Protein AF-A0A0F5PGF2-F1 (afdb_monomer)

Foldseek 3Di:
DVVCVVVVVCVVPVVVPVVLVQLQVQLLVQLLVLLLVLLVVPDDPVQSVVCSVVCSVVSSVLSSVLSNLCVPPVSVVCSVVSSNVSSNVVCVVRRDDDDDD

pLDDT: mean 86.25, std 13.23, range [54.12, 96.94]

Solvent-accessible surface area (backbone atoms only — not comparable to full-atom values): 5553 Å² total; per-residue (Å²): 118,78,83,53,49,65,55,56,46,47,73,73,61,64,64,50,67,67,48,52,50,48,23,53,56,49,1,40,51,48,13,45,54,50,45,52,60,49,36,68,74,74,50,55,75,66,60,29,52,54,35,59,68,76,37,50,68,62,30,27,50,52,16,23,55,29,41,51,31,51,76,36,85,73,46,34,77,50,21,65,60,51,39,54,52,52,48,46,53,49,45,73,74,60,53,74,78,77,76,88,129

Radius of gyration: 18.29 Å; Cα contacts (8 Å, |Δi|>4): 87; chains: 1; bounding box: 43×32×59 Å

Secondary structure (DSSP, 8-state):
-TTTHHHHHHHHHSSHHHHHHHHHHHHHHHHHHHHHHHHHHHS-HHHHHHHHHHTHHHHHHHHHHHHHHHTSTTGGGTHHHHHHHHHHHHHHHHPPPPPP-

Sequence (101 aa):
NLVALPFYVLLLVTGIGPLILFVLVNGAAFGRDLGEMVAARHGDRASRRAWLAGSRGGRMLIGSMVTALFLVPFANLIAPVLGVAMTTHFYMRTRPALPPG

Mean predicted aligned error: 7.85 Å

Structure (mmCIF, N/CA/C/O backbone):
data_AF-A0A0F5PGF2-F1
#
_entry.id   AF-A0A0F5PGF2-F1
#
loop_
_atom_site.group_PDB
_atom_site.id
_atom_site.type_symbol
_atom_site.label_atom_id
_atom_site.label_alt_id
_atom_site.label_comp_id
_atom_site.label_asym_id
_atom_site.label_entity_id
_atom_site.label_seq_id
_atom_site.pdbx_PDB_ins_code
_atom_site.Cartn_x
_atom_site.Cartn_y
_atom_site.Cartn_z
_atom_site.occupancy
_atom_site.B_iso_or_equiv
_atom_site.auth_seq_id
_atom_site.auth_comp_id
_atom_site.auth_asym_id
_atom_site.auth_atom_id
_atom_site.pdbx_PDB_model_num
ATOM 1 N N . ASN A 1 1 ? -22.463 -18.051 31.753 1.00 58.41 1 ASN A N 1
ATOM 2 C CA . ASN A 1 1 ? -21.731 -17.398 30.636 1.00 58.41 1 ASN A CA 1
ATOM 3 C C . ASN A 1 1 ? -21.596 -15.873 30.719 1.00 58.41 1 ASN A C 1
ATOM 5 O O . ASN A 1 1 ? -21.054 -15.291 29.791 1.00 58.41 1 ASN A O 1
ATOM 9 N N . LEU A 1 2 ? -21.961 -15.211 31.827 1.00 61.47 2 LEU A N 1
ATOM 10 C CA . LEU A 1 2 ? -21.751 -13.758 31.995 1.00 61.47 2 LEU A CA 1
ATOM 11 C C . LEU A 1 2 ? -20.269 -13.347 32.099 1.00 61.47 2 LEU A C 1
ATOM 13 O O . LEU A 1 2 ? -19.918 -12.227 31.756 1.00 61.47 2 LEU A O 1
ATOM 17 N N . VAL A 1 3 ? -19.387 -14.273 32.481 1.00 68.31 3 VAL A N 1
ATOM 18 C CA . VAL A 1 3 ? -17.934 -14.041 32.578 1.00 68.31 3 VAL A CA 1
ATOM 19 C C . VAL A 1 3 ? -17.246 -13.958 31.200 1.00 68.31 3 VAL A C 1
ATOM 21 O O . VAL A 1 3 ? -16.180 -13.367 31.087 1.00 68.31 3 VAL A O 1
ATOM 24 N N . ALA A 1 4 ? -17.855 -14.490 30.130 1.00 68.94 4 ALA A N 1
ATOM 25 C CA . ALA A 1 4 ? -17.294 -14.452 28.770 1.00 68.94 4 ALA A CA 1
ATOM 26 C C . ALA A 1 4 ? -17.678 -13.183 27.979 1.00 68.94 4 ALA A C 1
ATOM 28 O O . ALA A 1 4 ? -17.043 -12.848 26.982 1.00 68.94 4 ALA A O 1
ATOM 29 N N . LEU A 1 5 ? -18.702 -12.456 28.429 1.00 72.56 5 LEU A N 1
ATOM 30 C CA . LEU A 1 5 ? -19.198 -11.223 27.808 1.00 72.56 5 LEU A CA 1
ATOM 31 C C . LEU A 1 5 ? -18.138 -10.103 27.726 1.00 72.56 5 LEU A C 1
ATOM 33 O O . LEU A 1 5 ? -18.002 -9.513 26.654 1.00 72.56 5 LEU A O 1
ATOM 37 N N . PRO A 1 6 ? -17.323 -9.854 28.772 1.00 62.59 6 PRO A N 1
ATOM 38 C CA . PRO A 1 6 ? -16.209 -8.910 28.700 1.00 62.59 6 PRO A CA 1
ATOM 39 C C . PRO A 1 6 ? -15.172 -9.270 27.627 1.00 62.59 6 PRO A C 1
ATOM 41 O O . PRO A 1 6 ? -14.655 -8.371 26.977 1.00 62.59 6 PRO A O 1
ATOM 44 N N . PHE A 1 7 ? -14.907 -10.559 27.371 1.00 67.94 7 PHE A N 1
ATOM 45 C CA . PHE A 1 7 ? -13.989 -11.002 26.312 1.00 67.94 7 PHE A CA 1
ATOM 46 C C . PHE A 1 7 ? -14.588 -10.831 24.915 1.00 67.94 7 PHE A C 1
ATOM 48 O O . PHE A 1 7 ? -13.896 -10.369 24.017 1.00 67.94 7 PHE A O 1
ATOM 55 N N . TYR A 1 8 ? -15.875 -11.125 24.722 1.00 61.81 8 TYR A N 1
ATOM 56 C CA . TYR A 1 8 ? -16.542 -10.889 23.438 1.00 61.81 8 TYR A CA 1
ATOM 57 C C . TYR A 1 8 ? -16.655 -9.399 23.095 1.00 61.81 8 TYR A C 1
ATOM 59 O O . TYR A 1 8 ? -16.479 -9.027 21.938 1.00 61.81 8 TYR A O 1
ATOM 67 N N . VAL A 1 9 ? -16.859 -8.535 24.092 1.00 64.31 9 VAL A N 1
ATOM 68 C CA . VAL A 1 9 ? -16.804 -7.077 23.914 1.00 64.31 9 VAL A CA 1
ATOM 69 C C . VAL A 1 9 ? -15.363 -6.612 23.685 1.00 64.31 9 VAL A C 1
ATOM 71 O O . VAL A 1 9 ? -15.147 -5.792 22.810 1.00 64.31 9 VAL A O 1
ATOM 74 N N . LEU A 1 10 ? -14.350 -7.184 24.344 1.00 57.75 10 LEU A N 1
ATOM 75 C CA . LEU A 1 10 ? -12.934 -6.898 24.062 1.00 57.75 10 LEU A CA 1
ATOM 76 C C . LEU A 1 10 ? -12.515 -7.354 22.643 1.00 57.75 10 LEU A C 1
ATOM 78 O O . LEU A 1 10 ? -11.743 -6.667 21.980 1.00 57.75 10 LEU A O 1
ATOM 82 N N . LEU A 1 11 ? -13.079 -8.445 22.115 1.00 54.38 11 LEU A N 1
ATOM 83 C CA . LEU A 1 11 ? -12.925 -8.868 20.714 1.00 54.38 11 LEU A CA 1
ATOM 84 C C . LEU A 1 11 ? -13.673 -7.961 19.715 1.00 54.38 11 LEU A C 1
ATOM 86 O O . LEU A 1 11 ? -13.243 -7.842 18.571 1.00 54.38 11 LEU A O 1
ATOM 90 N N . LEU A 1 12 ? -14.759 -7.305 20.133 1.00 56.22 12 LEU A N 1
ATOM 91 C CA . LEU A 1 12 ? -15.526 -6.359 19.310 1.00 56.22 12 LEU A CA 1
ATOM 92 C C . LEU A 1 12 ? -14.982 -4.910 19.401 1.00 56.22 12 LEU A C 1
ATOM 94 O O . LEU A 1 12 ? -15.150 -4.131 18.468 1.00 56.22 12 LEU A O 1
ATOM 98 N N . VAL A 1 13 ? -14.317 -4.553 20.512 1.00 54.12 13 VAL A N 1
ATOM 99 C CA . VAL A 1 13 ? -13.977 -3.173 20.934 1.00 54.12 13 VAL A CA 1
ATOM 100 C C . VAL A 1 13 ? -12.470 -2.928 21.122 1.00 54.12 13 VAL A C 1
ATOM 102 O O . VAL A 1 13 ? -12.067 -1.780 21.263 1.00 54.12 13 VAL A O 1
ATOM 105 N N . THR A 1 14 ? -11.579 -3.926 21.027 1.00 57.41 14 THR A N 1
ATOM 106 C CA . THR A 1 14 ? -10.119 -3.639 21.047 1.00 57.41 14 THR A CA 1
ATOM 107 C C . THR A 1 14 ? -9.660 -2.726 19.908 1.00 57.41 14 THR A C 1
ATOM 109 O O . THR A 1 14 ? -8.539 -2.231 19.961 1.00 57.41 14 THR A O 1
ATOM 112 N N . GLY A 1 15 ? -10.489 -2.489 18.880 1.00 59.31 15 GLY A N 1
ATOM 113 C CA . GLY A 1 15 ? -10.258 -1.517 17.804 1.00 59.31 15 GLY A CA 1
ATOM 114 C C . GLY A 1 15 ? -9.166 -1.933 16.817 1.00 59.31 15 GLY A C 1
ATOM 115 O O . GLY A 1 15 ? -9.245 -1.618 15.641 1.00 59.31 15 GLY A O 1
ATOM 116 N N . ILE A 1 16 ? -8.188 -2.719 17.255 1.00 65.00 16 ILE A N 1
ATOM 117 C CA . ILE A 1 16 ? -6.991 -3.069 16.497 1.00 65.00 16 ILE A CA 1
ATOM 118 C C . ILE A 1 16 ? -7.250 -4.214 15.509 1.00 65.00 16 ILE A C 1
ATOM 120 O O . ILE A 1 16 ? -6.723 -4.176 14.406 1.00 65.00 16 ILE A O 1
ATOM 124 N N . GLY A 1 17 ? -8.078 -5.210 15.846 1.00 74.94 17 GLY A N 1
ATOM 125 C CA . GLY A 1 17 ? -8.347 -6.360 14.964 1.00 74.94 17 GLY A CA 1
ATOM 126 C C . GLY A 1 17 ? -8.915 -5.960 13.592 1.00 74.94 17 GLY A C 1
ATOM 127 O O . GLY A 1 17 ? -8.316 -6.296 12.566 1.00 74.94 17 GLY A O 1
ATOM 128 N N . PRO A 1 18 ? -10.015 -5.183 13.549 1.00 81.56 18 PRO A N 1
ATOM 129 C CA . PRO A 1 18 ? -10.547 -4.641 12.303 1.00 81.56 18 PRO A CA 1
ATOM 130 C C . PRO A 1 18 ? -9.556 -3.727 11.573 1.00 81.56 18 PRO A C 1
ATOM 132 O O . PRO A 1 18 ? -9.489 -3.780 10.349 1.00 81.56 18 PRO A O 1
ATOM 135 N N . LEU A 1 19 ? -8.753 -2.934 12.295 1.00 83.56 19 LEU A N 1
ATOM 136 C CA . LEU A 1 19 ? -7.746 -2.053 11.690 1.00 83.56 19 LEU A CA 1
ATOM 137 C C . LEU A 1 19 ? -6.587 -2.836 11.062 1.00 83.56 19 LEU A C 1
ATOM 139 O O . LEU A 1 19 ? -6.176 -2.515 9.952 1.00 83.56 19 LEU A O 1
ATOM 143 N N . ILE A 1 20 ? -6.089 -3.889 11.716 1.00 85.69 20 ILE A N 1
ATOM 144 C CA . ILE A 1 20 ? -5.066 -4.782 11.156 1.00 85.69 20 ILE A CA 1
ATOM 145 C C . ILE A 1 20 ? -5.611 -5.453 9.900 1.00 85.69 20 ILE A C 1
ATOM 147 O O . ILE A 1 20 ? -4.943 -5.450 8.868 1.00 85.69 20 ILE A O 1
ATOM 151 N N . LEU A 1 21 ? -6.828 -5.999 9.960 1.00 86.88 21 LEU A N 1
ATOM 152 C CA . LEU A 1 21 ? -7.443 -6.639 8.802 1.00 86.88 21 LEU A CA 1
ATOM 153 C C . LEU A 1 21 ? -7.651 -5.636 7.661 1.00 86.88 21 LEU A C 1
ATOM 155 O O . LEU A 1 21 ? -7.311 -5.935 6.518 1.00 86.88 21 LEU A O 1
ATOM 159 N N . PHE A 1 22 ? -8.133 -4.431 7.974 1.00 89.19 22 PHE A N 1
ATOM 160 C CA . PHE A 1 22 ? -8.266 -3.339 7.016 1.00 89.19 22 PHE A CA 1
ATOM 161 C C . PHE A 1 22 ? -6.921 -3.019 6.359 1.00 89.19 22 PHE A C 1
ATOM 163 O O . PHE A 1 22 ? -6.848 -2.981 5.132 1.00 89.19 22 PHE A O 1
ATOM 170 N N . VAL A 1 23 ? -5.854 -2.853 7.144 1.00 92.31 23 VAL A N 1
ATOM 171 C CA . VAL A 1 23 ? -4.513 -2.540 6.637 1.00 92.31 23 VAL A CA 1
ATOM 172 C C . VAL A 1 23 ? -3.957 -3.669 5.776 1.00 92.31 23 VAL A C 1
ATOM 174 O O . VAL A 1 23 ? -3.430 -3.399 4.704 1.00 92.31 23 VAL A O 1
ATOM 177 N N . LEU A 1 24 ? -4.095 -4.927 6.192 1.00 91.31 24 LEU A N 1
ATOM 178 C CA . LEU A 1 24 ? -3.568 -6.068 5.441 1.00 91.31 24 LEU A CA 1
ATOM 179 C C . LEU A 1 24 ? -4.304 -6.277 4.115 1.00 91.31 24 LEU A C 1
ATOM 181 O O . LEU A 1 24 ? -3.665 -6.480 3.083 1.00 91.31 24 LEU A O 1
ATOM 185 N N . VAL A 1 25 ? -5.638 -6.218 4.132 1.00 93.38 25 VAL A N 1
ATOM 186 C CA . VAL A 1 25 ? -6.463 -6.437 2.937 1.00 93.38 25 VAL A CA 1
ATOM 187 C C . VAL A 1 25 ? -6.288 -5.285 1.953 1.00 93.38 25 VAL A C 1
ATOM 189 O O . VAL A 1 25 ? -5.949 -5.516 0.789 1.00 93.38 25 VAL A O 1
ATOM 192 N N . ASN A 1 26 ? -6.461 -4.043 2.414 1.00 93.00 26 ASN A N 1
ATOM 193 C CA . ASN A 1 26 ? -6.331 -2.877 1.543 1.00 93.00 26 ASN A CA 1
ATOM 194 C C . ASN A 1 26 ? -4.874 -2.644 1.141 1.00 93.00 26 ASN A C 1
ATOM 196 O O . ASN A 1 26 ? -4.623 -2.286 -0.002 1.00 93.00 26 ASN A O 1
ATOM 200 N N . GLY A 1 27 ? -3.910 -2.930 2.014 1.00 95.50 27 GLY A N 1
ATOM 201 C CA . GLY A 1 27 ? -2.489 -2.833 1.701 1.00 95.50 27 GLY A CA 1
ATOM 202 C C . GLY A 1 27 ? -2.052 -3.809 0.616 1.00 95.50 27 GLY A C 1
ATOM 203 O O . GLY A 1 27 ? -1.354 -3.426 -0.323 1.00 95.50 27 GLY A O 1
ATOM 204 N N . ALA A 1 28 ? -2.519 -5.059 0.674 1.00 95.00 28 ALA A N 1
ATOM 205 C CA . ALA A 1 28 ? -2.251 -6.036 -0.376 1.00 95.00 28 ALA A CA 1
ATOM 206 C C . ALA A 1 28 ? -2.850 -5.618 -1.732 1.00 95.00 28 ALA A C 1
ATOM 208 O O . ALA A 1 28 ? -2.177 -5.742 -2.759 1.00 95.00 28 ALA A O 1
ATOM 209 N N . ALA A 1 29 ? -4.086 -5.107 -1.741 1.00 95.62 29 ALA A N 1
ATOM 210 C CA . ALA A 1 29 ? -4.740 -4.612 -2.954 1.00 95.62 29 ALA A CA 1
ATOM 211 C C . ALA A 1 29 ? -4.040 -3.360 -3.507 1.00 95.62 29 ALA A C 1
ATOM 213 O O . ALA A 1 29 ? -3.632 -3.326 -4.666 1.00 95.62 29 ALA A O 1
ATOM 214 N N . PHE A 1 30 ? -3.794 -2.369 -2.655 1.00 95.19 30 PHE A N 1
ATOM 215 C CA . PHE A 1 30 ? -3.195 -1.098 -3.039 1.00 95.19 30 PHE A CA 1
ATOM 216 C C . PHE A 1 30 ? -1.746 -1.254 -3.520 1.00 95.19 30 PHE A C 1
ATOM 218 O O . PHE A 1 30 ? -1.358 -0.708 -4.553 1.00 95.19 30 PHE A O 1
ATOM 225 N N . GLY A 1 31 ? -0.942 -2.071 -2.830 1.00 94.12 31 GLY A N 1
ATOM 226 C CA . GLY A 1 31 ? 0.420 -2.402 -3.254 1.00 94.12 31 GLY A CA 1
ATOM 227 C C . GLY A 1 31 ? 0.466 -3.168 -4.581 1.00 94.12 31 GLY A C 1
ATOM 228 O O . GLY A 1 31 ? 1.403 -3.017 -5.379 1.00 94.12 31 GLY A O 1
ATOM 229 N N . ARG A 1 32 ? -0.567 -3.973 -4.863 1.00 95.56 32 ARG A N 1
ATOM 230 C CA . ARG A 1 32 ? -0.746 -4.579 -6.181 1.00 95.56 32 ARG A CA 1
ATOM 231 C C . ARG A 1 32 ? -1.005 -3.488 -7.221 1.00 95.56 32 ARG A C 1
ATOM 233 O O . ARG A 1 32 ? -0.222 -3.400 -8.163 1.00 95.56 32 ARG A O 1
ATOM 240 N N . ASP A 1 33 ? -2.007 -2.640 -7.042 1.00 95.81 33 ASP A N 1
ATOM 241 C CA . ASP A 1 33 ? -2.380 -1.631 -8.041 1.00 95.81 33 ASP A CA 1
ATOM 242 C C . ASP A 1 33 ? -1.233 -0.662 -8.352 1.00 95.81 33 ASP A C 1
ATOM 244 O O . ASP A 1 33 ? -0.881 -0.475 -9.519 1.00 95.81 33 ASP A O 1
ATOM 248 N N . LEU A 1 34 ? -0.551 -0.149 -7.323 1.00 95.31 34 LEU A N 1
ATOM 249 C CA . LEU A 1 34 ? 0.633 0.697 -7.497 1.00 95.31 34 LEU A CA 1
ATOM 250 C C . LEU A 1 34 ? 1.746 -0.018 -8.265 1.00 95.31 34 LEU A C 1
ATOM 252 O O . LEU A 1 34 ? 2.335 0.547 -9.187 1.00 95.31 34 LEU A O 1
ATOM 256 N N . GLY A 1 35 ? 2.034 -1.271 -7.909 1.00 94.81 35 GLY A N 1
ATOM 257 C CA . GLY A 1 35 ? 3.057 -2.044 -8.605 1.00 94.81 35 GLY A CA 1
ATOM 258 C C . GLY A 1 35 ? 2.703 -2.310 -10.069 1.00 94.81 35 GLY A C 1
ATOM 259 O O . GLY A 1 35 ? 3.586 -2.236 -10.918 1.00 94.81 35 GLY A O 1
ATOM 260 N N . GLU A 1 36 ? 1.429 -2.561 -10.392 1.00 95.25 36 GLU A N 1
ATOM 261 C CA . GLU A 1 36 ? 0.987 -2.698 -11.787 1.00 95.25 36 GLU A CA 1
ATOM 262 C C . GLU A 1 36 ? 1.175 -1.385 -12.554 1.00 95.25 36 GLU A C 1
ATOM 264 O O . GLU A 1 36 ? 1.709 -1.401 -13.663 1.00 95.25 36 GLU A O 1
ATOM 269 N N . MET A 1 37 ? 0.779 -0.254 -11.958 1.00 94.69 37 MET A N 1
ATOM 270 C CA . MET A 1 37 ? 0.907 1.073 -12.566 1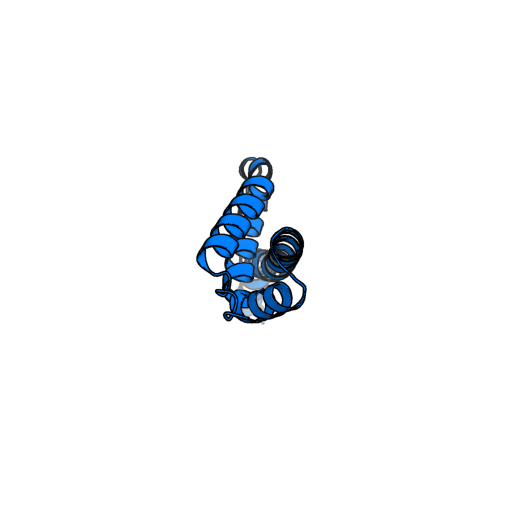.00 94.69 37 MET A CA 1
ATOM 271 C C . MET A 1 37 ? 2.369 1.448 -12.826 1.00 94.69 37 MET A C 1
ATOM 273 O O . MET A 1 37 ? 2.695 1.937 -13.908 1.00 94.69 37 MET A O 1
ATOM 277 N N . VAL A 1 38 ? 3.256 1.210 -11.855 1.00 94.75 38 VAL A N 1
ATOM 278 C CA . VAL A 1 38 ? 4.689 1.513 -11.977 1.00 94.75 38 VAL A CA 1
ATOM 279 C C . VAL A 1 38 ? 5.349 0.585 -12.992 1.00 94.75 38 VAL A C 1
ATOM 281 O O . VAL A 1 38 ? 6.029 1.067 -13.899 1.00 94.75 38 VAL A O 1
ATOM 284 N N . ALA A 1 39 ? 5.125 -0.728 -12.899 1.00 92.69 39 ALA A N 1
ATOM 285 C CA . ALA A 1 39 ? 5.745 -1.688 -13.809 1.00 92.69 39 ALA A CA 1
ATOM 286 C C . ALA A 1 39 ? 5.267 -1.510 -15.258 1.00 92.69 39 ALA A C 1
ATOM 288 O O . ALA A 1 39 ? 6.045 -1.707 -16.187 1.00 92.69 39 ALA A O 1
ATOM 289 N N . ALA A 1 40 ? 4.015 -1.082 -15.467 1.00 92.94 40 ALA A N 1
ATOM 290 C CA . ALA A 1 40 ? 3.492 -0.765 -16.795 1.00 92.94 40 ALA A CA 1
ATOM 291 C C . ALA A 1 40 ? 4.230 0.393 -17.488 1.00 92.94 40 ALA A C 1
ATOM 293 O O . ALA A 1 40 ? 4.202 0.469 -18.712 1.00 92.94 40 ALA A O 1
ATOM 294 N N . ARG A 1 41 ? 4.878 1.286 -16.729 1.00 91.12 41 ARG A N 1
ATOM 295 C CA . ARG A 1 41 ? 5.571 2.469 -17.264 1.00 91.12 41 ARG A CA 1
ATOM 296 C C . ARG A 1 41 ? 7.062 2.256 -17.547 1.00 91.12 41 ARG A C 1
ATOM 298 O O . ARG A 1 41 ? 7.660 3.117 -18.179 1.00 91.12 41 ARG A O 1
ATOM 305 N N . HIS A 1 42 ? 7.670 1.161 -17.084 1.00 87.12 42 HIS A N 1
ATOM 306 C CA . HIS A 1 42 ? 9.136 1.041 -17.019 1.00 87.12 42 HIS A CA 1
ATOM 307 C C . HIS A 1 42 ? 9.728 -0.242 -17.627 1.00 87.12 42 HIS A C 1
ATOM 309 O O . HIS A 1 42 ? 10.924 -0.486 -17.454 1.00 87.12 42 HIS A O 1
ATOM 315 N N . GLY A 1 43 ? 8.941 -1.092 -18.286 1.00 77.44 43 GLY A N 1
ATOM 316 C CA . GLY A 1 43 ? 9.456 -2.348 -18.827 1.00 77.44 43 GLY A CA 1
ATOM 317 C C . GLY A 1 43 ? 8.554 -2.986 -19.872 1.00 77.44 43 GLY A C 1
ATOM 318 O O . GLY A 1 43 ? 7.382 -2.637 -20.016 1.00 77.44 43 GLY A O 1
ATOM 319 N N . ASP A 1 44 ? 9.122 -3.943 -20.597 1.00 86.38 44 ASP A N 1
ATOM 320 C CA . ASP A 1 44 ? 8.389 -4.786 -21.528 1.00 86.38 44 ASP A CA 1
ATOM 321 C C . ASP A 1 44 ? 7.493 -5.791 -20.773 1.00 86.38 44 ASP A C 1
ATOM 323 O O . ASP A 1 44 ? 7.550 -5.940 -19.545 1.00 86.38 44 ASP A O 1
ATOM 327 N N . ARG A 1 45 ? 6.634 -6.507 -21.507 1.00 87.75 45 ARG A N 1
ATOM 328 C CA . ARG A 1 45 ? 5.674 -7.443 -20.897 1.00 87.75 45 ARG A CA 1
ATOM 329 C C . ARG A 1 45 ? 6.366 -8.553 -20.096 1.00 87.75 45 ARG A C 1
ATOM 331 O O . ARG A 1 45 ? 5.820 -8.954 -19.065 1.00 87.75 45 ARG A O 1
ATOM 338 N N . ALA A 1 46 ? 7.532 -9.036 -20.538 1.00 89.06 46 ALA A N 1
ATOM 339 C CA . ALA A 1 46 ? 8.251 -10.109 -19.858 1.00 89.06 46 ALA A CA 1
ATOM 340 C C . ALA A 1 46 ? 8.872 -9.614 -18.545 1.00 89.06 46 ALA A C 1
ATOM 342 O O . ALA A 1 46 ? 8.607 -10.199 -17.490 1.00 89.06 46 ALA A O 1
ATOM 343 N N . SER A 1 47 ? 9.600 -8.491 -18.578 1.00 88.56 47 SER A N 1
ATOM 344 C CA . SER A 1 47 ? 10.227 -7.908 -17.380 1.00 88.56 47 SER A CA 1
ATOM 345 C C . SER A 1 47 ? 9.192 -7.463 -16.352 1.00 88.56 47 SER A C 1
ATOM 347 O O . SER A 1 47 ? 9.367 -7.697 -15.154 1.00 88.56 47 SER A O 1
ATOM 349 N N . ARG A 1 48 ? 8.060 -6.906 -16.810 1.00 91.75 48 ARG A N 1
ATOM 350 C CA . ARG A 1 48 ? 6.912 -6.609 -15.945 1.00 91.75 48 ARG A CA 1
ATOM 351 C C . ARG A 1 48 ? 6.432 -7.873 -15.241 1.00 91.75 48 ARG A C 1
ATOM 353 O O . ARG A 1 48 ? 6.358 -7.892 -14.018 1.00 91.75 48 ARG A O 1
ATOM 360 N N . ARG A 1 49 ? 6.115 -8.941 -15.979 1.00 91.56 49 ARG A N 1
ATOM 361 C CA . ARG A 1 49 ? 5.570 -10.171 -15.379 1.00 91.56 49 ARG A CA 1
ATOM 362 C C . ARG A 1 49 ? 6.546 -10.808 -14.387 1.00 91.56 49 ARG A C 1
ATOM 364 O O . ARG A 1 49 ? 6.114 -11.217 -13.310 1.00 91.56 49 ARG A O 1
ATOM 371 N N . ALA A 1 50 ? 7.835 -10.838 -14.722 1.00 92.12 50 ALA A N 1
ATOM 372 C CA . ALA A 1 50 ? 8.886 -11.349 -13.846 1.00 92.12 50 ALA A CA 1
ATOM 373 C C . ALA A 1 50 ? 8.982 -10.542 -12.541 1.00 92.12 50 ALA A C 1
ATOM 375 O O . ALA A 1 50 ? 8.939 -11.117 -11.451 1.00 92.12 50 ALA A O 1
ATOM 376 N N . TRP A 1 51 ? 9.020 -9.208 -12.634 1.00 94.50 51 TRP A N 1
ATOM 377 C CA . TRP A 1 51 ? 9.081 -8.356 -11.449 1.00 94.50 51 TRP A CA 1
ATOM 378 C C . TRP A 1 51 ? 7.828 -8.485 -10.582 1.00 94.50 51 TRP A C 1
ATOM 380 O O . TRP A 1 51 ? 7.934 -8.634 -9.367 1.00 94.50 51 TRP A O 1
ATOM 390 N N . LEU A 1 52 ? 6.629 -8.480 -11.174 1.00 94.00 52 LEU A N 1
ATOM 391 C CA . LEU A 1 52 ? 5.375 -8.577 -10.419 1.00 94.00 52 LEU A CA 1
ATOM 392 C C . LEU A 1 52 ? 5.259 -9.899 -9.648 1.00 94.00 52 LEU A C 1
ATOM 394 O O . LEU A 1 52 ? 4.730 -9.899 -8.535 1.00 94.00 52 LEU A O 1
ATOM 398 N N . ALA A 1 53 ? 5.771 -10.995 -10.217 1.00 93.38 53 ALA A N 1
ATOM 399 C CA . ALA A 1 53 ? 5.81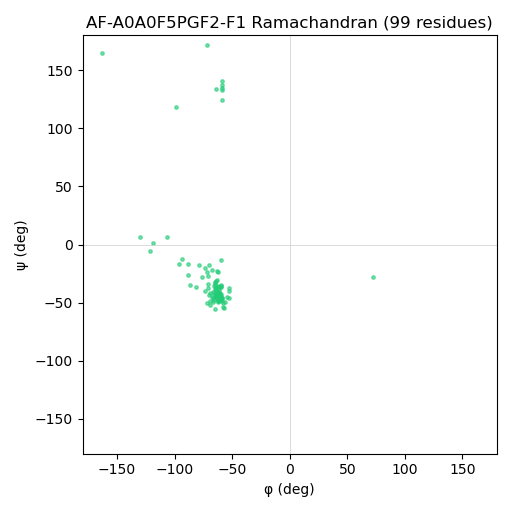9 -12.297 -9.559 1.00 93.38 53 ALA A CA 1
ATOM 400 C C . ALA A 1 53 ? 6.827 -12.323 -8.396 1.00 93.38 53 ALA A C 1
ATOM 402 O O . ALA A 1 53 ? 6.492 -12.807 -7.316 1.00 93.38 53 ALA A O 1
ATOM 403 N N . GLY A 1 54 ? 8.027 -11.759 -8.584 1.00 94.06 54 GLY A N 1
ATOM 404 C CA . GLY A 1 54 ? 9.092 -11.756 -7.570 1.00 94.06 54 GLY A CA 1
ATOM 405 C C . GLY A 1 54 ? 8.927 -10.721 -6.450 1.00 94.06 54 GLY A C 1
ATOM 406 O O . GLY A 1 54 ? 9.542 -10.845 -5.397 1.00 94.06 54 GLY A O 1
ATOM 407 N N . SER A 1 55 ? 8.085 -9.703 -6.642 1.00 95.12 55 SER A N 1
ATOM 408 C CA . SER A 1 55 ? 7.992 -8.541 -5.743 1.00 95.12 55 SER A CA 1
ATOM 409 C C . SER A 1 55 ? 6.736 -8.504 -4.864 1.00 95.12 55 SER A C 1
ATOM 411 O O . SER A 1 55 ? 6.503 -7.517 -4.161 1.00 95.12 55 SER A O 1
ATOM 413 N N . ARG A 1 56 ? 5.915 -9.565 -4.872 1.00 94.06 56 ARG A N 1
ATOM 414 C CA . ARG A 1 56 ? 4.595 -9.598 -4.210 1.00 94.06 56 ARG A CA 1
ATOM 415 C C . ARG A 1 56 ? 4.650 -9.221 -2.724 1.00 94.06 56 ARG A C 1
ATOM 417 O O . ARG A 1 56 ? 3.836 -8.416 -2.284 1.00 94.06 56 ARG A O 1
ATOM 424 N N . GLY A 1 57 ? 5.618 -9.758 -1.977 1.00 95.19 57 GLY A N 1
ATOM 425 C CA . GLY A 1 57 ? 5.787 -9.462 -0.548 1.00 95.19 57 GLY A CA 1
ATOM 426 C C . GLY A 1 57 ? 6.188 -8.009 -0.280 1.00 95.19 57 GLY A C 1
ATOM 427 O O . GLY A 1 57 ? 5.568 -7.342 0.543 1.00 95.19 57 GLY A O 1
ATOM 428 N N . GLY A 1 58 ? 7.165 -7.483 -1.027 1.00 95.38 58 GLY A N 1
ATOM 429 C CA . GLY A 1 58 ? 7.603 -6.089 -0.887 1.00 95.38 58 GLY A CA 1
ATOM 430 C C . GLY A 1 58 ? 6.513 -5.085 -1.269 1.00 95.38 58 GLY A C 1
ATOM 431 O O . GLY A 1 58 ? 6.289 -4.114 -0.553 1.00 95.38 58 GLY A O 1
ATOM 432 N N . ARG A 1 59 ? 5.760 -5.363 -2.342 1.00 96.25 59 ARG A N 1
ATOM 4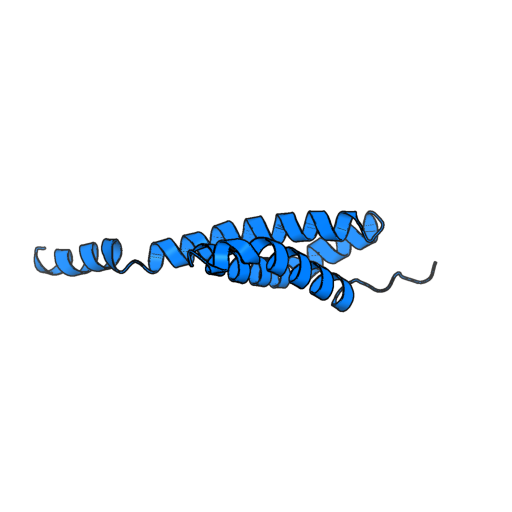33 C CA . ARG A 1 59 ? 4.594 -4.559 -2.748 1.00 96.25 59 ARG A CA 1
ATOM 434 C C . ARG A 1 59 ? 3.499 -4.564 -1.692 1.00 96.25 59 ARG A C 1
ATOM 436 O O . ARG A 1 59 ? 2.963 -3.506 -1.388 1.00 96.25 59 ARG A O 1
ATOM 443 N N . MET A 1 60 ? 3.185 -5.730 -1.128 1.00 96.44 60 MET A N 1
ATOM 444 C CA . MET A 1 60 ? 2.215 -5.835 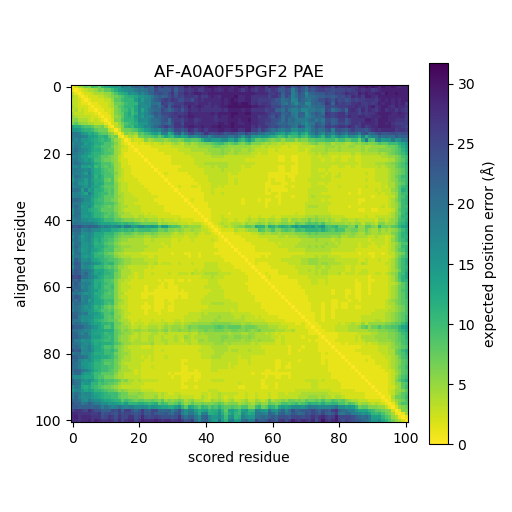-0.040 1.00 96.44 60 MET A CA 1
ATOM 445 C C . MET A 1 60 ? 2.668 -5.03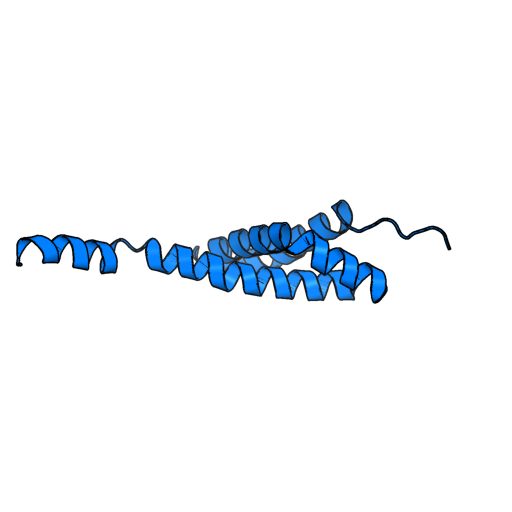4 1.181 1.00 96.44 60 MET A C 1
ATOM 447 O O . MET A 1 60 ? 1.856 -4.321 1.754 1.00 96.44 60 MET A O 1
ATOM 451 N N . LEU A 1 61 ? 3.949 -5.095 1.556 1.00 96.88 61 LEU A N 1
ATOM 452 C CA . LEU A 1 61 ? 4.474 -4.316 2.677 1.00 96.88 61 LEU A CA 1
ATOM 453 C C . LEU A 1 61 ? 4.348 -2.805 2.431 1.00 96.88 61 LEU A C 1
ATOM 455 O O . LEU A 1 61 ? 3.817 -2.101 3.285 1.00 96.88 61 LEU A O 1
ATOM 459 N N . ILE A 1 62 ? 4.769 -2.322 1.257 1.00 96.81 62 ILE A N 1
ATOM 460 C CA . ILE A 1 62 ? 4.634 -0.906 0.872 1.00 96.81 62 ILE A CA 1
ATOM 461 C C . ILE A 1 62 ? 3.163 -0.488 0.898 1.00 96.81 62 ILE A C 1
ATOM 463 O O . ILE A 1 62 ? 2.822 0.528 1.499 1.00 96.81 62 ILE A O 1
ATOM 467 N N . GLY A 1 63 ? 2.285 -1.285 0.287 1.00 96.56 63 GLY A N 1
ATOM 468 C CA . GLY A 1 63 ? 0.852 -1.025 0.279 1.00 96.56 63 GLY A CA 1
ATOM 469 C C . GLY A 1 63 ? 0.273 -0.959 1.690 1.00 96.56 63 GLY A C 1
ATOM 470 O O . GLY A 1 63 ? -0.406 0.007 2.005 1.00 96.56 63 GLY A O 1
ATOM 471 N N . SER A 1 64 ? 0.610 -1.904 2.570 1.00 96.44 64 SER A N 1
ATOM 472 C CA . SER A 1 64 ? 0.176 -1.907 3.975 1.00 96.44 64 SER A CA 1
ATOM 473 C C . SER A 1 64 ? 0.682 -0.693 4.750 1.00 96.44 64 SER A C 1
ATOM 475 O O . SER A 1 64 ? -0.083 -0.101 5.507 1.00 96.44 64 SER A O 1
ATOM 477 N N . MET A 1 65 ? 1.935 -0.273 4.547 1.00 96.38 65 MET A N 1
ATOM 478 C CA . MET A 1 65 ? 2.458 0.953 5.160 1.00 96.38 65 MET A CA 1
ATOM 479 C C . MET A 1 65 ? 1.641 2.169 4.717 1.00 96.38 65 MET A C 1
ATOM 481 O O . MET A 1 65 ? 1.195 2.948 5.553 1.00 96.38 65 MET A O 1
ATOM 485 N N . VAL A 1 66 ? 1.381 2.307 3.416 1.00 95.75 66 VAL A N 1
ATOM 486 C CA . VAL A 1 66 ? 0.610 3.434 2.872 1.00 95.75 66 VAL A CA 1
ATOM 487 C C . VAL A 1 66 ? -0.846 3.393 3.331 1.00 95.75 66 VAL A C 1
ATOM 489 O O . VAL A 1 66 ? -1.404 4.417 3.717 1.00 95.75 66 VAL A O 1
ATOM 492 N N . THR A 1 67 ? -1.454 2.209 3.366 1.00 95.88 67 THR A N 1
ATOM 493 C CA . THR A 1 67 ? -2.798 2.020 3.903 1.00 95.88 67 THR A CA 1
ATOM 494 C C . THR A 1 67 ? -2.873 2.391 5.378 1.00 95.88 67 THR A C 1
ATOM 496 O O . THR A 1 67 ? -3.837 3.032 5.776 1.00 95.88 67 THR A O 1
ATOM 499 N N . ALA A 1 68 ? -1.858 2.067 6.183 1.00 94.44 68 ALA A N 1
ATOM 500 C CA . ALA A 1 68 ? -1.798 2.501 7.575 1.00 94.44 68 ALA A CA 1
ATOM 501 C C .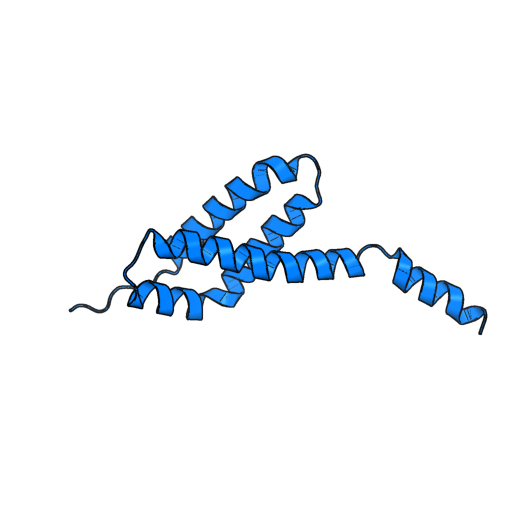 ALA A 1 68 ? -1.737 4.036 7.702 1.00 94.44 68 ALA A C 1
ATOM 503 O O . ALA A 1 68 ? -2.376 4.592 8.592 1.00 94.44 68 ALA A O 1
ATOM 504 N N . LEU A 1 69 ? -1.046 4.739 6.791 1.00 93.81 69 LEU A N 1
ATOM 505 C CA . LEU A 1 69 ? -1.050 6.208 6.770 1.00 93.81 69 LEU A CA 1
ATOM 506 C C . LEU A 1 69 ? -2.446 6.790 6.493 1.00 93.81 69 LEU A C 1
ATOM 508 O O . LEU A 1 69 ? -2.756 7.860 7.013 1.00 93.81 69 LEU A O 1
ATOM 512 N N . PHE A 1 70 ? -3.302 6.102 5.730 1.00 91.50 70 PHE A N 1
ATOM 513 C CA . PHE A 1 70 ? -4.675 6.561 5.481 1.00 91.50 70 PHE A CA 1
ATOM 514 C C . PHE A 1 70 ? -5.542 6.627 6.742 1.00 91.50 70 PHE A C 1
ATOM 516 O O . PHE A 1 70 ? -6.497 7.401 6.772 1.00 91.50 70 PHE A O 1
ATOM 523 N N . LEU A 1 71 ? -5.200 5.877 7.796 1.00 89.94 71 LEU A N 1
ATOM 524 C CA . LEU A 1 71 ? -5.904 5.945 9.081 1.00 89.94 71 LEU A CA 1
ATOM 525 C C . LEU A 1 71 ? -5.627 7.267 9.817 1.00 89.94 71 LEU A C 1
ATOM 527 O O . LEU A 1 71 ? -6.366 7.622 10.733 1.00 89.94 71 LEU A O 1
ATOM 531 N N . VAL A 1 72 ? -4.575 8.000 9.437 1.00 91.50 72 VAL A N 1
ATOM 532 C CA . VAL A 1 72 ? -4.182 9.262 10.071 1.00 91.50 72 VAL A CA 1
ATOM 533 C C . VAL A 1 72 ? -4.705 10.439 9.230 1.00 91.50 72 VAL A C 1
ATOM 535 O O . VAL A 1 72 ? -4.260 10.606 8.093 1.00 91.50 72 VAL A O 1
ATOM 538 N N . PRO A 1 73 ? -5.584 11.311 9.767 1.00 82.00 73 PRO A N 1
ATOM 539 C CA . PRO A 1 73 ? -6.294 12.340 8.993 1.00 82.00 73 PRO A CA 1
ATOM 540 C C . PRO A 1 73 ? -5.405 13.250 8.133 1.00 82.00 73 PRO A C 1
ATOM 542 O O . PRO A 1 73 ? -5.744 13.545 6.991 1.00 82.00 73 PRO A O 1
ATOM 545 N N . PHE A 1 74 ? -4.244 13.660 8.648 1.00 91.94 74 PHE A N 1
ATOM 546 C CA . PHE A 1 74 ? -3.308 14.519 7.914 1.00 91.94 74 PHE A CA 1
ATOM 547 C C . PHE A 1 74 ? -2.340 13.729 7.026 1.00 91.94 74 PHE A C 1
ATOM 549 O O . PHE A 1 74 ? -2.005 14.176 5.931 1.00 91.94 74 PHE A O 1
ATOM 556 N N . ALA A 1 75 ? -1.910 12.537 7.460 1.00 92.69 75 ALA A N 1
ATOM 557 C CA . ALA A 1 75 ? -0.995 11.713 6.667 1.00 92.69 75 ALA A CA 1
ATOM 558 C C . ALA A 1 75 ? -1.687 11.100 5.439 1.00 92.69 75 ALA A C 1
ATOM 560 O O . ALA A 1 75 ? -1.025 10.826 4.440 1.00 92.69 75 ALA A O 1
ATOM 561 N N . ASN A 1 76 ? -3.014 10.954 5.475 1.00 91.12 76 ASN A N 1
ATOM 562 C CA . ASN A 1 76 ? -3.829 10.513 4.345 1.00 91.12 76 ASN A CA 1
ATOM 563 C C . ASN A 1 76 ? -3.572 11.357 3.078 1.00 91.12 76 ASN A C 1
ATOM 565 O O . ASN A 1 76 ? -3.459 10.804 1.990 1.00 91.12 76 ASN A O 1
ATOM 569 N N . LEU A 1 77 ? -3.353 12.671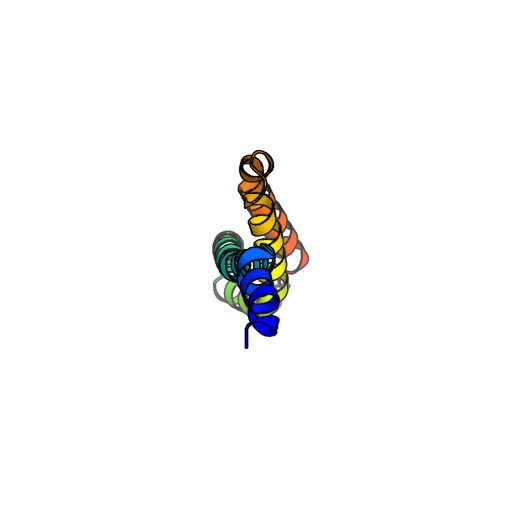 3.209 1.00 93.31 77 LEU A N 1
ATOM 570 C CA . LEU A 1 77 ? -3.089 13.553 2.061 1.00 93.31 77 LEU A CA 1
ATOM 571 C C . LEU A 1 77 ? -1.777 13.225 1.331 1.00 93.31 77 LEU A C 1
ATOM 573 O O . LEU A 1 77 ? -1.691 13.355 0.111 1.00 93.31 77 LEU A O 1
ATOM 577 N N . ILE A 1 78 ? -0.751 12.794 2.070 1.00 95.62 78 ILE A N 1
ATOM 578 C CA . ILE A 1 78 ? 0.577 12.480 1.519 1.00 95.62 78 ILE A CA 1
ATOM 579 C C . ILE A 1 78 ? 0.757 10.990 1.221 1.00 95.62 78 ILE A C 1
ATOM 581 O O . ILE A 1 78 ? 1.658 10.620 0.466 1.00 95.62 78 ILE A O 1
ATOM 585 N N . ALA A 1 79 ? -0.098 10.132 1.780 1.00 94.06 79 ALA A N 1
ATOM 586 C CA . ALA A 1 79 ? -0.036 8.685 1.627 1.00 94.06 79 ALA A CA 1
ATOM 587 C C . ALA A 1 79 ? 0.020 8.235 0.149 1.00 94.06 79 ALA A C 1
ATOM 589 O O . ALA A 1 79 ? 0.915 7.451 -0.178 1.00 94.06 79 ALA A O 1
ATOM 590 N N . PRO A 1 80 ? -0.802 8.761 -0.788 1.00 92.50 80 PRO A N 1
ATOM 591 C CA . PRO A 1 80 ? -0.729 8.370 -2.196 1.00 92.50 80 PRO A CA 1
ATOM 592 C C . PRO A 1 80 ? 0.613 8.730 -2.842 1.00 92.50 80 PRO A C 1
ATOM 594 O O . PRO A 1 80 ? 1.199 7.913 -3.553 1.00 92.50 80 PRO A O 1
ATOM 597 N N . VAL A 1 81 ? 1.128 9.932 -2.563 1.00 95.69 81 VAL A N 1
ATOM 598 C CA . VAL A 1 81 ? 2.409 10.418 -3.103 1.00 95.69 81 VAL A CA 1
ATOM 599 C C . VAL A 1 81 ? 3.553 9.538 -2.610 1.00 95.69 81 VAL A C 1
ATOM 601 O O . VAL A 1 81 ? 4.368 9.062 -3.403 1.00 95.69 81 VAL A O 1
ATOM 604 N N . LEU A 1 82 ? 3.570 9.257 -1.306 1.00 95.38 82 LEU A N 1
ATOM 605 C CA . LEU A 1 82 ? 4.540 8.363 -0.686 1.00 95.38 82 LEU A CA 1
ATOM 606 C C . LEU A 1 82 ? 4.448 6.943 -1.251 1.00 95.38 82 LEU A C 1
ATOM 608 O O . LEU A 1 82 ? 5.479 6.336 -1.529 1.00 95.38 82 LEU A O 1
ATOM 612 N N . GLY A 1 83 ? 3.242 6.422 -1.479 1.00 95.50 83 GLY A N 1
ATOM 613 C CA . GLY A 1 83 ? 3.051 5.090 -2.049 1.00 95.50 83 GLY A CA 1
ATOM 614 C C . GLY A 1 83 ? 3.618 4.953 -3.458 1.00 95.50 83 GLY A C 1
ATOM 615 O O . GLY A 1 83 ? 4.341 3.993 -3.741 1.00 95.50 83 GLY A O 1
ATOM 616 N N . VAL A 1 84 ? 3.365 5.933 -4.329 1.00 95.94 84 VAL A N 1
ATOM 617 C CA . VAL A 1 84 ? 3.936 5.954 -5.685 1.00 95.94 84 VAL A CA 1
ATOM 618 C C . VAL A 1 84 ? 5.460 6.086 -5.635 1.00 95.94 84 VAL A C 1
ATOM 620 O O . VAL A 1 84 ? 6.159 5.332 -6.319 1.00 95.94 84 VAL A O 1
ATOM 623 N N . ALA A 1 85 ? 5.991 6.990 -4.806 1.00 96.94 85 ALA A N 1
ATOM 624 C CA . ALA A 1 85 ? 7.431 7.201 -4.665 1.00 96.94 85 ALA A CA 1
ATOM 625 C C . ALA A 1 85 ? 8.151 5.945 -4.144 1.00 96.94 85 ALA A C 1
ATOM 627 O O . ALA A 1 85 ? 9.115 5.483 -4.760 1.00 96.94 85 ALA A O 1
ATOM 628 N N . MET A 1 86 ? 7.644 5.343 -3.062 1.00 96.94 86 MET A N 1
ATOM 629 C CA . MET A 1 86 ? 8.188 4.110 -2.487 1.00 96.94 86 MET A CA 1
ATOM 630 C C . MET A 1 86 ? 8.142 2.955 -3.486 1.00 96.94 86 MET A C 1
ATOM 632 O O . MET A 1 86 ? 9.143 2.265 -3.662 1.00 96.94 86 MET A O 1
ATOM 636 N N . THR A 1 87 ? 7.018 2.765 -4.183 1.00 96.81 87 THR A N 1
ATOM 637 C CA . THR A 1 87 ? 6.875 1.684 -5.174 1.00 96.81 87 THR A CA 1
ATOM 638 C C . THR A 1 87 ? 7.814 1.882 -6.362 1.00 96.81 87 THR A C 1
ATOM 640 O O . THR A 1 87 ? 8.399 0.915 -6.845 1.00 96.81 87 THR A O 1
ATOM 643 N N . THR A 1 88 ? 8.010 3.124 -6.809 1.00 96.12 88 THR A N 1
ATOM 644 C CA . THR A 1 88 ? 8.938 3.456 -7.900 1.00 96.12 88 THR A CA 1
ATOM 645 C C . THR A 1 88 ? 10.383 3.188 -7.499 1.00 96.12 88 THR A C 1
ATOM 647 O O . THR A 1 88 ? 11.107 2.506 -8.222 1.00 96.12 88 THR A O 1
ATOM 650 N N . HIS A 1 89 ? 10.799 3.653 -6.320 1.00 95.81 89 HIS A N 1
ATOM 651 C CA . HIS A 1 89 ? 12.142 3.389 -5.811 1.00 95.81 89 HIS A CA 1
ATOM 652 C C . HIS A 1 89 ? 12.378 1.887 -5.602 1.00 95.81 89 HIS A C 1
ATOM 654 O O . HIS A 1 89 ? 13.407 1.341 -6.003 1.00 95.81 89 HIS A O 1
ATOM 660 N N . PHE A 1 90 ? 11.390 1.193 -5.034 1.00 96.19 90 PHE A N 1
ATOM 661 C CA . PHE A 1 90 ? 11.423 -0.252 -4.863 1.00 96.19 90 PHE A CA 1
ATOM 662 C C . PHE A 1 90 ? 11.543 -0.980 -6.206 1.00 96.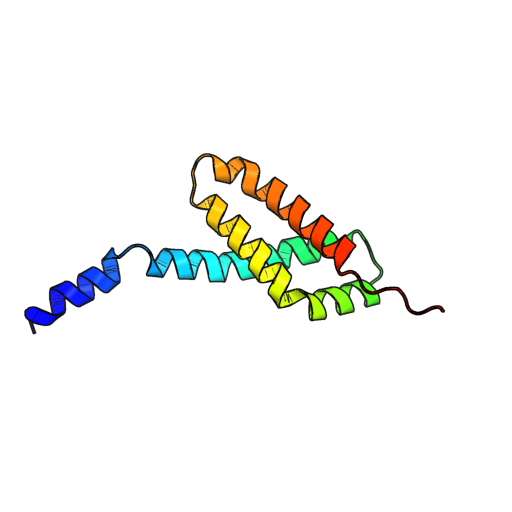19 90 PHE A C 1
ATOM 664 O O . PHE A 1 90 ? 12.391 -1.863 -6.333 1.00 96.19 90 PHE A O 1
ATOM 671 N N . TYR A 1 91 ? 10.778 -0.577 -7.224 1.00 95.06 91 TYR A N 1
ATOM 672 C CA . TYR A 1 91 ? 10.900 -1.097 -8.586 1.00 95.06 91 TYR A CA 1
ATOM 673 C C . TYR A 1 91 ? 12.308 -0.875 -9.143 1.00 95.06 91 TYR A C 1
ATOM 675 O O . TYR A 1 91 ? 12.942 -1.820 -9.596 1.00 95.06 91 TYR A O 1
ATOM 683 N N . MET A 1 92 ? 12.846 0.342 -9.059 1.00 93.25 92 MET A N 1
ATOM 684 C CA . MET A 1 92 ? 14.188 0.651 -9.568 1.00 93.25 92 MET A CA 1
ATOM 685 C C . MET A 1 92 ? 15.280 -0.186 -8.892 1.00 93.25 92 MET A C 1
ATOM 687 O O . MET A 1 92 ? 16.220 -0.607 -9.563 1.00 93.25 92 MET A O 1
ATOM 691 N N . ARG A 1 93 ? 15.137 -0.460 -7.590 1.00 93.50 93 ARG A N 1
ATOM 692 C CA . ARG A 1 93 ? 16.085 -1.261 -6.805 1.00 93.50 93 ARG A CA 1
ATOM 693 C C . ARG A 1 93 ? 15.974 -2.767 -7.056 1.00 93.50 93 ARG A C 1
ATOM 695 O O . ARG A 1 93 ? 16.949 -3.481 -6.854 1.00 93.50 93 ARG A O 1
ATOM 702 N N . THR A 1 94 ? 14.797 -3.257 -7.441 1.00 93.19 94 THR A N 1
ATOM 703 C CA . THR A 1 94 ? 14.504 -4.702 -7.518 1.00 93.19 94 THR A CA 1
ATOM 704 C C . THR A 1 94 ? 14.137 -5.193 -8.914 1.00 93.19 94 THR A C 1
ATOM 706 O O . THR A 1 94 ? 13.841 -6.376 -9.086 1.00 93.19 94 THR A O 1
ATOM 709 N N . ARG A 1 95 ? 14.137 -4.312 -9.920 1.00 89.00 95 ARG A N 1
ATOM 710 C CA . ARG A 1 95 ? 13.888 -4.698 -11.309 1.00 89.00 95 ARG A CA 1
ATOM 711 C C . ARG A 1 95 ? 14.929 -5.736 -11.754 1.00 89.00 95 ARG A C 1
ATOM 713 O O . ARG A 1 95 ? 16.117 -5.545 -11.488 1.00 89.00 95 ARG A O 1
ATOM 720 N N . PRO A 1 96 ? 14.508 -6.813 -12.433 1.00 79.75 96 PRO A N 1
ATOM 721 C CA . PRO A 1 96 ? 15.440 -7.756 -13.031 1.00 79.75 96 PRO A CA 1
ATOM 722 C C . PRO A 1 96 ? 16.345 -7.036 -14.036 1.00 79.75 96 PRO A C 1
ATOM 724 O O . PRO A 1 96 ? 15.876 -6.173 -14.783 1.00 79.75 96 PRO A O 1
ATOM 727 N N . ALA A 1 97 ? 17.630 -7.391 -14.071 1.00 74.50 97 ALA A N 1
ATOM 728 C CA . ALA A 1 97 ? 18.472 -7.040 -15.207 1.00 74.50 97 ALA A CA 1
ATOM 729 C C . ALA A 1 97 ? 17.920 -7.763 -16.445 1.00 74.50 97 ALA A C 1
ATOM 731 O O . ALA A 1 97 ? 17.587 -8.948 -16.359 1.00 74.50 97 ALA A O 1
ATOM 732 N N . LEU A 1 98 ? 17.790 -7.063 -17.576 1.00 68.12 98 LEU A N 1
ATOM 733 C CA . LEU A 1 98 ? 17.457 -7.738 -18.829 1.00 68.12 98 LEU A CA 1
ATOM 734 C C . LEU A 1 98 ? 18.543 -8.788 -19.120 1.00 68.12 98 LEU A C 1
ATOM 736 O O . LEU A 1 98 ? 19.727 -8.451 -19.018 1.00 68.12 98 LEU A O 1
ATOM 740 N N . PRO A 1 99 ? 18.185 -10.034 -19.479 1.00 58.59 99 PRO A N 1
ATOM 741 C CA . PRO A 1 99 ? 19.164 -10.944 -20.053 1.00 58.59 99 PRO A CA 1
ATOM 742 C C . PRO A 1 99 ? 19.739 -10.301 -21.329 1.00 58.59 99 PRO A C 1
ATOM 744 O O . PRO A 1 99 ? 18.968 -9.697 -22.084 1.00 58.59 99 PRO A O 1
ATOM 747 N N . PRO A 1 100 ? 21.064 -10.369 -21.563 1.00 55.72 100 PRO A N 1
ATOM 748 C CA . PRO A 1 100 ? 21.636 -9.913 -22.823 1.00 55.72 100 PRO A CA 1
ATOM 749 C C . PRO A 1 100 ? 20.999 -10.725 -23.957 1.00 55.72 100 PRO A C 1
ATOM 751 O O . PRO A 1 100 ? 20.967 -11.955 -23.888 1.00 55.72 100 PRO A O 1
ATOM 754 N N . GLY A 1 101 ? 20.412 -10.013 -24.921 1.00 59.19 101 GLY A N 1
ATOM 755 C CA . GLY A 1 101 ? 19.883 -10.589 -26.158 1.00 59.19 101 GLY A CA 1
ATOM 75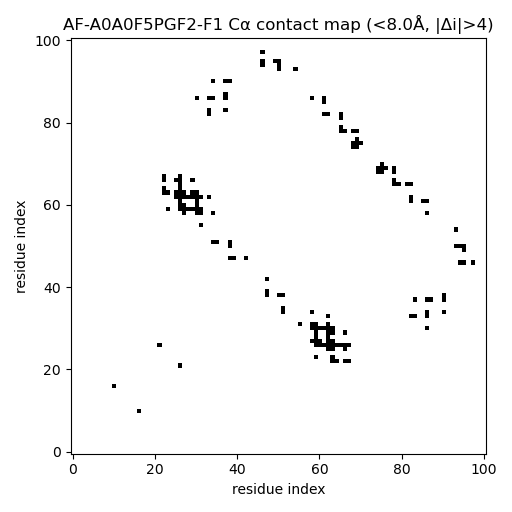6 C C . GLY A 1 101 ? 20.994 -10.991 -27.109 1.00 59.19 101 GLY A C 1
ATOM 757 O O . GLY A 1 101 ? 22.051 -10.320 -27.081 1.00 59.19 101 GLY A O 1
#